Protein AF-A0A101WWU8-F1 (afdb_monomer_lite)

Secondary structure (DSSP, 8-state):
-----HHHHHHHHHHHHHHHHHHHHHHHHHHHS-GGGGT--HHHHHHHHHHHHHHHHHHHHH--HHHHHHHHHHHHHHHHHHHHHHTSS-TTSS-HHHHHHHHHHHHHHHHHHHHHHS-HHHHHH--HHHHHHHHHHHHHHHHHGGGHHHHHHHHHHHHHHHHHHHHHH-----TT-

Sequence (177 aa):
MLTLSRIEALKAMALRKLIHVVLSVFLVIPFIINLSTYGLTNTLYFTIITLGVSVIYVIQVKRPIITIMLLDALTSARRSILQQMMKSPISSAIPFEILDDGLIRLERTVKDLLESVERDYERRGGYLGILMGALGVLISQLLTGNYVVYGIISIIVYDTMSALGGVLVGRVRLPFT

Foldseek 3Di:
DPPPDPVLLLLLLVVLLVVQLVLLVVLCVVVVDVCVVVVDDNLNVLVVQLVVVVVQQVVCLVPVCPLVVVLVVLVVVLVVVLVVQVVDPPCPPDPSVVVNVVSVVVSVVVNSSSVSNQDPCCNNRNPVVSNVVSVVLSVCCVVPNPVSSVVSVCSSPVVVVVSVCCVVVVPPPPPPD

pLDDT: mean 78.05, std 13.87, range [32.91, 96.56]

Structure (mmCIF, N/CA/C/O backbone):
data_AF-A0A101WWU8-F1
#
_entry.id   AF-A0A101WWU8-F1
#
loop_
_atom_site.group_PDB
_atom_site.id
_atom_site.type_symbol
_atom_site.label_atom_id
_atom_site.label_alt_id
_atom_site.label_comp_id
_atom_site.label_asym_id
_atom_site.label_entity_id
_atom_site.label_seq_id
_atom_site.pdbx_PDB_ins_code
_atom_site.Cartn_x
_atom_site.Cartn_y
_atom_site.Cartn_z
_atom_site.occupancy
_atom_site.B_iso_or_equiv
_atom_site.auth_seq_id
_atom_site.auth_comp_id
_atom_site.auth_asym_id
_atom_site.auth_atom_id
_atom_site.pdbx_PDB_model_num
ATOM 1 N N . MET A 1 1 ? 1.332 8.570 -25.275 1.00 36.34 1 MET A N 1
ATOM 2 C CA . MET A 1 1 ? 0.259 7.603 -24.968 1.00 36.34 1 MET A CA 1
ATOM 3 C C . MET A 1 1 ? 0.404 6.430 -25.922 1.00 36.34 1 MET A C 1
ATOM 5 O O . MET A 1 1 ? -0.048 6.519 -27.053 1.00 36.34 1 MET A O 1
ATOM 9 N N . LEU A 1 2 ? 1.119 5.383 -25.512 1.00 41.97 2 LEU A N 1
ATOM 10 C CA . LEU A 1 2 ? 1.113 4.105 -26.223 1.00 41.97 2 LEU A CA 1
ATOM 11 C C . LEU A 1 2 ? -0.072 3.314 -25.671 1.00 41.97 2 LEU A C 1
ATOM 13 O O . LEU A 1 2 ? -0.205 3.170 -24.457 1.00 41.97 2 LEU A O 1
ATOM 17 N N . THR A 1 3 ? -0.974 2.886 -26.546 1.00 49.12 3 THR A N 1
ATOM 18 C CA . THR A 1 3 ? -2.091 2.007 -26.199 1.00 49.12 3 THR A CA 1
ATOM 19 C C . THR A 1 3 ? -1.521 0.696 -25.665 1.00 49.12 3 THR A C 1
ATOM 21 O O . THR A 1 3 ? -1.077 -0.137 -26.454 1.00 49.12 3 THR A O 1
ATOM 24 N N . LEU A 1 4 ? -1.489 0.533 -24.339 1.00 53.94 4 LEU A N 1
ATOM 25 C CA . LEU A 1 4 ? -1.128 -0.732 -23.697 1.00 53.94 4 LEU A CA 1
ATOM 26 C C . LEU A 1 4 ? -1.975 -1.850 -24.305 1.00 53.94 4 LEU A C 1
ATOM 28 O O . LEU A 1 4 ? -3.194 -1.709 -24.461 1.00 53.94 4 LEU A O 1
ATOM 32 N N . SER A 1 5 ? -1.336 -2.968 -24.639 1.00 68.75 5 SER A N 1
ATOM 33 C CA . SER A 1 5 ? -2.063 -4.169 -25.039 1.00 68.75 5 SER A CA 1
ATOM 34 C C . SER A 1 5 ? -3.049 -4.537 -23.926 1.00 68.75 5 SER A C 1
ATOM 36 O O . SER A 1 5 ? -2.732 -4.410 -22.741 1.00 68.75 5 SER A O 1
ATOM 38 N N . ARG A 1 6 ? -4.254 -5.023 -24.266 1.00 67.81 6 ARG A N 1
ATOM 39 C CA . ARG A 1 6 ? -5.262 -5.450 -23.266 1.00 67.81 6 ARG A CA 1
ATOM 40 C C . ARG A 1 6 ? -4.673 -6.403 -22.216 1.00 67.81 6 ARG A C 1
ATOM 42 O O . ARG A 1 6 ? -5.096 -6.391 -21.065 1.00 67.81 6 ARG A O 1
ATOM 49 N N . ILE A 1 7 ? -3.678 -7.195 -22.615 1.00 71.38 7 ILE A N 1
ATOM 50 C CA . ILE A 1 7 ? -2.946 -8.126 -21.753 1.00 71.38 7 ILE A CA 1
ATOM 51 C C . ILE A 1 7 ? -2.074 -7.381 -20.733 1.00 71.38 7 ILE A C 1
ATOM 53 O O . ILE A 1 7 ? -2.032 -7.770 -19.571 1.00 71.38 7 ILE A O 1
ATOM 57 N N . GLU A 1 8 ? -1.389 -6.313 -21.134 1.00 70.25 8 GLU A N 1
ATOM 58 C CA . GLU A 1 8 ? -0.532 -5.515 -20.248 1.00 70.25 8 GLU A CA 1
ATOM 59 C C . GLU A 1 8 ? -1.366 -4.731 -19.236 1.00 70.25 8 GLU A C 1
ATOM 61 O O . GLU A 1 8 ? -1.053 -4.732 -18.048 1.00 70.25 8 GLU A O 1
ATOM 66 N N . ALA A 1 9 ? -2.492 -4.161 -19.675 1.00 69.50 9 ALA A N 1
ATOM 67 C CA . ALA A 1 9 ? -3.451 -3.514 -18.782 1.00 69.50 9 ALA A CA 1
ATOM 68 C C . ALA A 1 9 ? -4.020 -4.496 -17.741 1.00 69.50 9 ALA A C 1
ATOM 70 O O . ALA A 1 9 ? -4.143 -4.156 -16.562 1.00 69.50 9 ALA A O 1
ATOM 71 N N . LEU A 1 10 ? -4.321 -5.734 -18.154 1.00 74.50 10 LEU A N 1
ATOM 72 C CA . LEU A 1 10 ? -4.784 -6.786 -17.249 1.00 74.50 10 LEU A CA 1
ATOM 73 C C . LEU A 1 10 ? -3.691 -7.202 -16.253 1.00 74.50 10 LEU A C 1
ATOM 75 O O . LEU A 1 10 ? -3.967 -7.320 -15.061 1.00 74.50 10 LEU A O 1
ATOM 79 N N . LYS A 1 11 ? -2.446 -7.381 -16.715 1.00 74.50 11 LYS A N 1
ATOM 80 C CA . LYS A 1 11 ? -1.295 -7.709 -15.857 1.00 74.50 11 LYS A CA 1
ATOM 81 C C . LYS A 1 11 ? -1.037 -6.620 -14.814 1.00 74.50 11 LYS A C 1
ATOM 83 O O . LYS A 1 11 ? -0.909 -6.935 -13.633 1.00 74.50 11 LYS A O 1
ATOM 88 N N . ALA A 1 12 ? -1.028 -5.353 -15.224 1.00 71.56 12 ALA A N 1
ATOM 89 C CA . ALA A 1 12 ? -0.849 -4.217 -14.323 1.00 71.56 12 ALA A CA 1
ATOM 90 C C . ALA A 1 12 ? -1.980 -4.119 -13.285 1.00 71.56 12 ALA A C 1
ATOM 92 O O . ALA A 1 12 ? -1.738 -3.853 -12.106 1.00 71.56 12 ALA A O 1
ATOM 93 N N . MET A 1 13 ? -3.224 -4.375 -13.702 1.00 76.38 13 MET A N 1
ATOM 94 C CA . MET A 1 13 ? -4.375 -4.422 -12.798 1.00 76.38 13 MET A CA 1
ATOM 95 C C . MET A 1 13 ? -4.252 -5.560 -11.779 1.00 76.38 13 MET A C 1
ATOM 97 O O . MET A 1 13 ? -4.444 -5.327 -10.585 1.00 76.38 13 MET A O 1
ATOM 101 N N . ALA A 1 14 ? -3.896 -6.765 -12.231 1.00 78.69 14 ALA A N 1
ATOM 102 C CA . ALA A 1 14 ? -3.710 -7.925 -11.365 1.00 78.69 14 ALA A CA 1
ATOM 103 C C . ALA A 1 14 ? -2.596 -7.689 -10.336 1.00 78.69 14 ALA A C 1
ATOM 105 O O . ALA A 1 14 ? -2.791 -7.941 -9.149 1.00 78.69 14 ALA A O 1
ATOM 106 N N . LEU A 1 15 ? -1.462 -7.129 -10.765 1.00 76.69 15 LEU A N 1
ATOM 107 C CA . LEU A 1 15 ? -0.337 -6.820 -9.884 1.00 76.69 15 LEU A CA 1
ATOM 108 C C . LEU A 1 15 ? -0.701 -5.757 -8.835 1.00 76.69 15 LEU A C 1
ATOM 110 O O . LEU A 1 15 ? -0.368 -5.910 -7.662 1.00 76.69 15 LEU A O 1
ATOM 114 N N . ARG A 1 16 ? -1.473 -4.729 -9.206 1.00 76.12 16 ARG A N 1
ATOM 115 C CA . ARG A 1 16 ? -1.987 -3.737 -8.245 1.00 76.12 16 ARG A CA 1
ATOM 116 C C . ARG A 1 16 ? -2.876 -4.377 -7.178 1.00 76.12 16 ARG A C 1
ATOM 118 O O . ARG A 1 16 ? -2.756 -4.048 -6.000 1.00 76.12 16 ARG A O 1
ATOM 125 N N . LYS A 1 17 ? -3.757 -5.296 -7.580 1.00 82.62 17 LYS A N 1
ATOM 126 C CA . LYS A 1 17 ? -4.651 -6.004 -6.652 1.00 82.62 17 LYS A CA 1
ATOM 127 C C . LYS A 1 17 ? -3.888 -6.967 -5.756 1.00 82.62 17 LYS A C 1
ATOM 129 O O . LYS A 1 17 ? -4.185 -7.031 -4.572 1.00 82.62 17 LYS A O 1
ATOM 134 N N . LEU A 1 18 ? -2.861 -7.630 -6.282 1.00 83.25 18 LEU A N 1
ATOM 135 C CA . LEU A 1 18 ? -1.947 -8.438 -5.481 1.00 83.25 18 LEU A CA 1
ATOM 136 C C . LEU A 1 18 ? -1.304 -7.597 -4.368 1.00 83.25 18 LEU A C 1
ATOM 138 O O . LEU A 1 18 ? -1.373 -7.982 -3.206 1.00 83.25 18 LEU A O 1
ATOM 142 N N . ILE A 1 19 ? -0.737 -6.432 -4.707 1.00 81.62 19 ILE A N 1
ATOM 143 C CA . ILE A 1 19 ? -0.123 -5.521 -3.726 1.00 81.62 19 ILE A CA 1
ATOM 144 C C . ILE A 1 19 ? -1.157 -5.081 -2.681 1.00 81.62 19 ILE A C 1
ATOM 146 O O . ILE A 1 19 ? -0.881 -5.154 -1.487 1.00 81.62 19 ILE A O 1
ATOM 150 N N . HIS A 1 20 ? -2.361 -4.683 -3.106 1.00 84.88 20 HIS A N 1
ATOM 151 C CA . HIS A 1 20 ? -3.447 -4.299 -2.196 1.00 84.88 20 HIS A CA 1
ATOM 152 C C . HIS A 1 20 ? -3.838 -5.425 -1.235 1.00 84.88 20 HIS A C 1
ATOM 154 O O . HIS A 1 20 ? -3.957 -5.189 -0.034 1.00 84.88 20 HIS A O 1
ATOM 160 N N . VAL A 1 21 ? -4.002 -6.651 -1.738 1.00 86.00 21 VAL A N 1
ATOM 161 C CA . VAL A 1 21 ? -4.338 -7.823 -0.917 1.00 86.00 21 VAL A CA 1
ATOM 162 C C . VAL A 1 21 ? -3.222 -8.108 0.079 1.00 86.00 21 VAL A C 1
ATOM 164 O O . VAL A 1 21 ? -3.505 -8.256 1.263 1.00 86.00 21 VAL A O 1
ATOM 167 N N . VAL A 1 22 ? -1.960 -8.118 -0.363 1.00 86.56 22 VAL A N 1
ATOM 168 C CA . VAL A 1 22 ? -0.804 -8.325 0.522 1.00 86.56 22 VAL A CA 1
ATOM 169 C C . VAL A 1 22 ? -0.784 -7.277 1.634 1.00 86.56 22 VAL A C 1
ATOM 171 O O . VAL A 1 22 ? -0.717 -7.640 2.805 1.00 86.56 22 VAL A O 1
ATOM 174 N N . LEU A 1 23 ? -0.916 -5.992 1.295 1.00 86.00 23 LEU A N 1
ATOM 175 C CA . LEU A 1 23 ? -0.964 -4.904 2.277 1.00 86.00 23 LEU A CA 1
ATOM 176 C C . LEU A 1 23 ? -2.166 -5.020 3.222 1.00 86.00 23 LEU A C 1
ATOM 178 O O . LEU A 1 23 ? -2.038 -4.764 4.416 1.00 86.00 23 LEU A O 1
ATOM 182 N N . SER A 1 24 ? -3.321 -5.443 2.716 1.00 86.94 24 SER A N 1
ATOM 183 C CA . SER A 1 24 ? -4.531 -5.608 3.524 1.00 86.94 24 SER A CA 1
ATOM 184 C C . SER A 1 24 ? -4.432 -6.795 4.483 1.00 86.94 24 SER A C 1
ATOM 186 O O . SER A 1 24 ? -4.946 -6.723 5.596 1.00 86.94 24 SER A O 1
ATOM 188 N N . VAL A 1 25 ? -3.722 -7.865 4.108 1.00 87.88 25 VAL A N 1
ATOM 189 C CA . VAL A 1 25 ? -3.453 -9.007 4.997 1.00 87.88 25 VAL A CA 1
ATOM 190 C C . VAL A 1 25 ? -2.625 -8.578 6.212 1.00 87.88 25 VAL A C 1
ATOM 192 O O . VAL A 1 25 ? -2.907 -9.037 7.319 1.00 87.88 25 VAL A O 1
ATOM 195 N N . PHE A 1 26 ? -1.678 -7.642 6.059 1.00 88.44 26 PHE A N 1
ATOM 196 C CA . PHE A 1 26 ? -0.945 -7.086 7.207 1.00 88.44 26 PHE A CA 1
ATOM 197 C C . PHE A 1 26 ? -1.876 -6.442 8.243 1.00 88.44 26 PHE A C 1
ATOM 199 O O . PHE A 1 26 ? -1.617 -6.529 9.439 1.00 88.44 26 PHE A O 1
ATOM 206 N N . LEU A 1 27 ? -2.998 -5.856 7.820 1.00 90.88 27 LEU A N 1
ATOM 207 C CA . LEU A 1 27 ? -3.956 -5.224 8.732 1.00 90.88 27 LEU A CA 1
ATOM 208 C C . LEU A 1 27 ? -4.732 -6.246 9.580 1.00 90.88 27 LEU A C 1
ATOM 210 O O . LEU A 1 27 ? -5.274 -5.886 10.622 1.00 90.88 27 LEU A O 1
ATOM 214 N N . VAL A 1 28 ? -4.765 -7.520 9.174 1.00 91.50 28 VAL A N 1
ATOM 215 C CA . VAL A 1 28 ? -5.467 -8.598 9.893 1.00 91.50 28 VAL A CA 1
ATOM 216 C C . VAL A 1 28 ? -4.622 -9.176 11.035 1.00 91.50 28 VAL A C 1
ATOM 218 O O . VAL A 1 28 ? -5.172 -9.760 11.966 1.00 91.50 28 VAL A O 1
ATOM 221 N N . ILE A 1 29 ? -3.298 -8.975 11.017 1.00 90.00 29 ILE A N 1
ATOM 222 C CA . ILE A 1 29 ? -2.349 -9.485 12.024 1.00 90.00 29 ILE A CA 1
ATOM 223 C C . ILE A 1 29 ? -2.835 -9.326 13.481 1.00 90.00 29 ILE A C 1
ATOM 225 O O . ILE A 1 29 ? -2.816 -10.333 14.196 1.00 90.00 29 ILE A O 1
ATOM 229 N N . PRO A 1 30 ? -3.324 -8.152 13.938 1.00 90.25 30 PRO A N 1
ATOM 230 C CA . PRO A 1 30 ? -3.802 -7.967 15.312 1.00 90.25 30 PRO A CA 1
ATOM 231 C C . PRO A 1 30 ? -5.006 -8.805 15.736 1.00 90.25 30 PRO A C 1
ATOM 233 O O . PRO A 1 30 ? -5.304 -8.882 16.925 1.00 90.25 30 PRO A O 1
ATOM 236 N N . PHE A 1 31 ? -5.686 -9.448 14.791 1.00 89.25 31 PHE A N 1
ATOM 237 C CA . PHE A 1 31 ? -6.815 -10.335 15.065 1.00 89.25 31 PHE A CA 1
ATOM 238 C C . PHE A 1 31 ? -6.437 -11.818 15.034 1.00 89.25 31 PHE A C 1
ATOM 240 O O . PHE A 1 31 ? -7.216 -12.647 15.493 1.00 89.25 31 PHE A O 1
ATOM 247 N N . ILE A 1 32 ? -5.256 -12.157 14.510 1.00 88.88 32 ILE A N 1
ATOM 248 C CA . ILE A 1 32 ? -4.747 -13.535 14.450 1.00 88.88 32 ILE A CA 1
ATOM 249 C C . ILE A 1 32 ? -3.772 -13.787 15.601 1.00 88.88 32 ILE A C 1
ATOM 251 O O . ILE A 1 32 ? -3.801 -14.839 16.234 1.00 88.88 32 ILE A O 1
ATOM 255 N N . ILE A 1 33 ? -2.901 -12.814 15.869 1.00 86.81 33 ILE A N 1
ATOM 256 C CA . ILE A 1 33 ? -1.877 -12.894 16.907 1.00 86.81 33 ILE A CA 1
ATOM 257 C C . ILE A 1 33 ? -2.328 -12.036 18.082 1.00 86.81 33 ILE A C 1
ATOM 259 O O . ILE A 1 33 ? -2.707 -10.881 17.906 1.00 86.81 33 ILE A O 1
ATOM 263 N N . ASN A 1 34 ? -2.251 -12.574 19.298 1.00 83.88 34 ASN A N 1
ATOM 264 C CA . ASN A 1 34 ? -2.546 -11.791 20.488 1.00 83.88 34 ASN A CA 1
ATOM 265 C C . ASN A 1 34 ? -1.385 -10.829 20.796 1.00 83.88 34 ASN A C 1
ATOM 267 O O . ASN A 1 34 ? -0.447 -11.165 21.517 1.00 83.88 34 ASN A O 1
ATOM 271 N N . LEU A 1 35 ? -1.451 -9.613 20.249 1.00 82.62 35 LEU A N 1
ATOM 272 C CA . LEU A 1 35 ? -0.424 -8.589 20.460 1.00 82.62 35 LEU A CA 1
ATOM 273 C C . LEU A 1 35 ? -0.351 -8.061 21.897 1.00 82.62 35 LEU A C 1
ATOM 275 O O . LEU A 1 35 ? 0.665 -7.466 22.264 1.00 82.62 35 LEU A O 1
ATOM 279 N N . SER A 1 36 ? -1.358 -8.331 22.736 1.00 80.19 36 SER A N 1
ATOM 280 C CA . SER A 1 36 ? -1.313 -7.928 24.147 1.00 80.19 36 SER A CA 1
ATOM 281 C C . SER A 1 36 ? -0.153 -8.585 24.901 1.00 80.19 36 SER A C 1
ATOM 283 O O . SER A 1 36 ? 0.413 -7.964 25.797 1.00 80.19 36 SER A O 1
ATOM 285 N N . THR A 1 37 ? 0.286 -9.777 24.475 1.00 82.19 37 THR A N 1
ATOM 286 C CA . THR A 1 37 ? 1.470 -10.468 25.014 1.00 82.19 37 THR A CA 1
ATOM 287 C C . THR A 1 37 ? 2.763 -9.671 24.813 1.00 82.19 37 THR A C 1
ATOM 289 O O . THR A 1 37 ? 3.707 -9.826 25.580 1.00 82.19 37 THR A O 1
ATOM 292 N N . TYR A 1 38 ? 2.797 -8.778 23.823 1.00 82.75 38 TYR A N 1
ATOM 293 C CA . TYR A 1 38 ? 3.926 -7.895 23.525 1.00 82.75 38 TYR A CA 1
ATOM 294 C C . TYR A 1 38 ? 3.688 -6.449 23.992 1.00 82.75 38 TYR A C 1
ATOM 296 O O . TYR A 1 38 ? 4.443 -5.552 23.626 1.00 82.75 38 TYR A O 1
ATOM 304 N N . GLY A 1 39 ? 2.624 -6.195 24.765 1.00 84.12 39 GLY A N 1
ATOM 305 C CA . GLY A 1 39 ? 2.247 -4.852 25.218 1.00 84.12 39 GLY A CA 1
ATOM 306 C C . GLY A 1 39 ? 1.651 -3.957 24.123 1.00 84.12 39 GLY A C 1
ATOM 307 O O . GLY A 1 39 ? 1.531 -2.749 24.316 1.00 84.12 39 GLY A O 1
ATOM 308 N N . LEU A 1 40 ? 1.270 -4.525 22.974 1.00 87.50 40 LEU A N 1
ATOM 309 C CA . LEU A 1 40 ? 0.682 -3.792 21.856 1.00 87.50 40 LEU A CA 1
ATOM 310 C C . LEU A 1 40 ? -0.842 -3.937 21.852 1.00 87.50 40 LEU A C 1
ATOM 312 O O . LEU A 1 40 ? -1.385 -5.035 21.759 1.00 87.50 40 LEU A O 1
ATOM 316 N N . THR A 1 41 ? -1.542 -2.805 21.899 1.00 91.00 41 THR A N 1
ATOM 317 C CA . THR A 1 41 ? -2.984 -2.758 21.631 1.00 91.00 41 THR A CA 1
ATOM 318 C C . THR A 1 41 ? -3.237 -2.651 20.127 1.00 91.00 41 THR A C 1
ATOM 320 O O . THR A 1 41 ? -2.419 -2.094 19.391 1.00 91.00 41 THR A O 1
ATOM 323 N N . ASN A 1 42 ? -4.393 -3.125 19.658 1.00 90.94 42 ASN A N 1
ATOM 324 C CA . ASN A 1 42 ? -4.775 -3.037 18.240 1.00 90.94 42 ASN A CA 1
ATOM 325 C C . ASN A 1 42 ? -4.768 -1.584 17.738 1.00 90.94 42 ASN A C 1
ATOM 327 O O . ASN A 1 42 ? -4.302 -1.293 16.639 1.00 90.94 42 ASN A O 1
ATOM 331 N N . THR A 1 43 ? -5.211 -0.648 18.581 1.00 93.44 43 THR A N 1
ATOM 332 C CA . THR A 1 43 ? -5.172 0.789 18.287 1.00 93.44 43 THR A CA 1
ATOM 333 C C . THR A 1 43 ? -3.743 1.292 18.095 1.00 93.44 43 THR A C 1
ATOM 335 O O . THR A 1 43 ? -3.466 2.007 17.133 1.00 93.44 43 THR A O 1
ATOM 338 N N . LEU A 1 44 ? -2.818 0.906 18.978 1.00 93.12 44 LEU A N 1
ATOM 339 C CA . LEU A 1 44 ? -1.412 1.295 18.877 1.00 93.12 44 LEU A CA 1
ATOM 340 C C . LEU A 1 44 ? -0.752 0.683 17.634 1.00 93.12 44 LEU A C 1
ATOM 342 O O . LEU A 1 44 ? -0.032 1.380 16.923 1.00 93.12 44 LEU A O 1
ATOM 346 N N . TYR A 1 45 ? -1.076 -0.569 17.309 1.00 93.31 45 TYR A N 1
ATOM 347 C CA . TYR A 1 45 ? -0.632 -1.228 16.081 1.00 93.31 45 TYR A CA 1
ATOM 348 C C . TYR A 1 45 ? -1.047 -0.444 14.822 1.00 93.31 45 TYR A C 1
ATOM 350 O O . TYR A 1 45 ? -0.194 -0.063 14.016 1.00 93.31 45 TYR A O 1
ATOM 358 N N . PHE A 1 46 ? -2.336 -0.113 14.679 1.00 94.50 46 PHE A N 1
ATOM 359 C CA . PHE A 1 46 ? -2.816 0.663 13.528 1.00 94.50 46 PHE A CA 1
ATOM 360 C C . PHE A 1 46 ? -2.289 2.100 13.507 1.00 94.50 46 PHE A C 1
ATOM 362 O O . PHE A 1 46 ? -2.097 2.666 12.430 1.00 94.50 46 PHE A O 1
ATOM 369 N N . THR A 1 47 ? -1.999 2.679 14.672 1.00 95.00 47 THR A N 1
ATOM 370 C CA . THR A 1 47 ? -1.393 4.012 14.778 1.00 95.00 47 THR A CA 1
ATOM 371 C C . THR A 1 47 ? 0.036 4.004 14.239 1.00 95.00 47 THR A C 1
ATOM 373 O O . THR A 1 47 ? 0.381 4.864 13.431 1.00 95.00 47 THR A O 1
ATOM 376 N N . ILE A 1 48 ? 0.850 3.007 14.611 1.00 94.00 48 ILE A N 1
ATOM 377 C CA . ILE A 1 48 ? 2.221 2.845 14.098 1.00 94.00 48 ILE A CA 1
ATOM 378 C C . ILE A 1 48 ? 2.210 2.647 12.582 1.00 94.00 48 ILE A C 1
ATOM 380 O O . ILE A 1 48 ? 2.970 3.315 11.881 1.00 94.00 48 ILE A O 1
ATOM 384 N N . ILE A 1 49 ? 1.331 1.781 12.064 1.00 93.19 49 ILE A N 1
ATOM 385 C CA . ILE A 1 49 ? 1.193 1.576 10.614 1.00 93.19 49 ILE A CA 1
ATOM 386 C C . ILE A 1 49 ? 0.824 2.884 9.922 1.00 93.19 49 ILE A C 1
ATOM 388 O O . ILE A 1 49 ? 1.487 3.280 8.966 1.00 93.19 49 ILE A O 1
ATOM 392 N N . THR A 1 50 ? -0.205 3.576 10.409 1.00 94.56 50 THR A N 1
ATOM 393 C CA . THR A 1 50 ? -0.679 4.827 9.805 1.00 94.56 50 THR A CA 1
ATOM 394 C C . THR A 1 50 ? 0.411 5.893 9.814 1.00 94.56 50 THR A C 1
ATOM 396 O O . THR A 1 50 ? 0.607 6.579 8.812 1.00 94.56 50 THR A O 1
ATOM 399 N N . LEU A 1 51 ? 1.166 6.006 10.908 1.00 94.12 51 LEU A N 1
ATOM 400 C CA . LEU A 1 51 ? 2.287 6.932 11.020 1.00 94.12 51 LEU A CA 1
ATOM 401 C C . LEU A 1 51 ? 3.408 6.569 10.039 1.00 94.12 51 LEU A C 1
ATOM 403 O O . LEU A 1 51 ? 3.875 7.437 9.304 1.00 94.12 51 LEU A O 1
ATOM 407 N N . GLY A 1 52 ? 3.790 5.292 9.963 1.00 91.00 52 GLY A N 1
ATOM 408 C CA . GLY A 1 52 ? 4.797 4.808 9.017 1.00 91.00 52 GLY A CA 1
ATOM 409 C C . GLY A 1 52 ? 4.404 5.077 7.564 1.00 91.00 52 GLY A C 1
ATOM 410 O O . GLY A 1 52 ? 5.179 5.657 6.805 1.00 91.00 52 GLY A O 1
ATOM 411 N N . VAL A 1 53 ? 3.166 4.747 7.191 1.00 90.31 53 VAL A N 1
ATOM 412 C CA . VAL A 1 53 ? 2.620 5.021 5.855 1.00 90.31 53 VAL A CA 1
ATOM 413 C C . VAL A 1 53 ? 2.547 6.524 5.579 1.00 90.31 53 VAL A C 1
ATOM 415 O O . VAL A 1 53 ? 2.860 6.94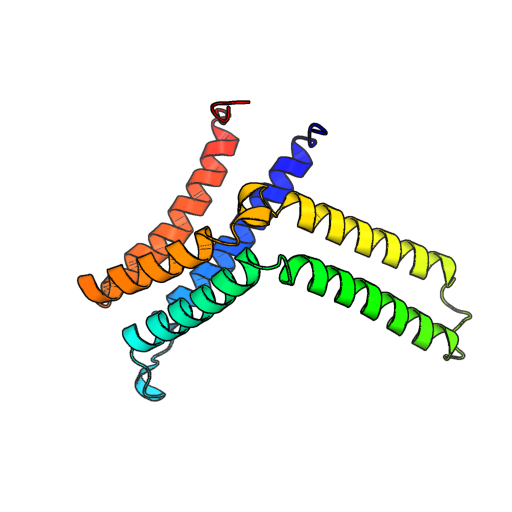3 4.470 1.00 90.31 53 VAL A O 1
ATOM 418 N N . SER A 1 54 ? 2.201 7.352 6.569 1.00 90.00 54 SER A N 1
ATOM 419 C CA . SER A 1 54 ? 2.181 8.816 6.426 1.00 90.00 54 SER A CA 1
ATOM 420 C C . SER A 1 54 ? 3.570 9.382 6.144 1.00 90.00 54 SER A C 1
ATOM 422 O O . SER A 1 54 ? 3.723 10.228 5.264 1.00 90.00 54 SER A O 1
ATOM 424 N N . VAL A 1 55 ? 4.599 8.888 6.839 1.00 88.25 55 VAL A N 1
ATOM 425 C CA . VAL A 1 55 ? 5.995 9.270 6.585 1.00 88.25 55 VAL A CA 1
ATOM 426 C C . VAL A 1 55 ? 6.412 8.860 5.173 1.00 88.25 55 VAL A C 1
ATOM 428 O O . VAL A 1 55 ? 6.932 9.693 4.429 1.00 88.25 55 VAL A O 1
ATOM 431 N N . ILE A 1 56 ? 6.130 7.613 4.775 1.00 83.56 56 ILE A N 1
ATOM 432 C CA . ILE A 1 56 ? 6.412 7.116 3.420 1.00 83.56 56 ILE A CA 1
ATOM 433 C C . ILE A 1 56 ? 5.706 7.986 2.375 1.00 83.56 56 ILE A C 1
ATOM 435 O O . ILE A 1 56 ? 6.339 8.420 1.415 1.00 83.56 56 ILE A O 1
ATOM 439 N N . TYR A 1 57 ? 4.426 8.291 2.583 1.00 84.44 57 TYR A N 1
ATOM 440 C CA . TYR A 1 57 ? 3.626 9.112 1.682 1.00 84.44 57 TYR A CA 1
ATOM 441 C C . TYR A 1 57 ? 4.219 10.516 1.514 1.00 84.44 57 TYR A C 1
ATOM 443 O O . TY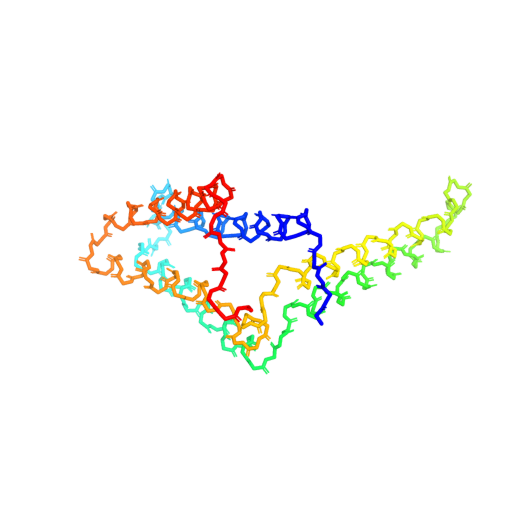R A 1 57 ? 4.441 10.955 0.389 1.00 84.44 57 TYR A O 1
ATOM 451 N N . VAL A 1 58 ? 4.555 11.205 2.610 1.00 82.31 58 VAL A N 1
ATOM 452 C CA . VAL A 1 58 ? 5.159 12.550 2.557 1.00 82.31 58 VAL A CA 1
ATOM 453 C C . VAL A 1 58 ? 6.502 12.539 1.825 1.00 82.31 58 VAL A C 1
ATOM 455 O O . VAL A 1 58 ? 6.791 13.458 1.054 1.00 82.31 58 VAL A O 1
ATOM 458 N N . ILE A 1 59 ? 7.326 11.514 2.053 1.00 75.94 59 ILE A N 1
ATOM 459 C CA . ILE A 1 59 ? 8.609 11.351 1.360 1.00 75.94 59 ILE A CA 1
ATOM 460 C C . ILE A 1 59 ? 8.376 11.125 -0.137 1.00 75.94 59 ILE A C 1
ATOM 462 O O . ILE A 1 59 ? 9.005 11.790 -0.961 1.00 75.94 59 ILE A O 1
ATOM 466 N N . GLN A 1 60 ? 7.447 10.237 -0.489 1.00 69.38 60 GLN A N 1
ATOM 467 C CA . GLN A 1 60 ? 7.177 9.858 -1.870 1.00 69.38 60 GLN A CA 1
ATOM 468 C C . GLN A 1 60 ? 6.555 10.993 -2.693 1.00 69.38 60 GLN A C 1
ATOM 470 O O . GLN A 1 60 ? 6.940 11.198 -3.841 1.00 69.38 60 GLN A O 1
ATOM 475 N N . VAL A 1 61 ? 5.639 11.767 -2.103 1.00 65.00 61 VAL A N 1
ATOM 476 C CA . VAL A 1 61 ? 5.066 12.971 -2.731 1.00 65.00 61 VAL A CA 1
ATOM 477 C C . VAL A 1 61 ? 6.170 13.961 -3.106 1.00 65.00 61 VAL A C 1
ATOM 479 O O . VAL A 1 61 ? 6.100 14.613 -4.144 1.00 65.00 61 VAL A O 1
ATOM 482 N N . LYS A 1 62 ? 7.207 14.083 -2.268 1.00 59.78 62 LYS A N 1
ATOM 483 C CA . LYS A 1 62 ? 8.312 15.024 -2.492 1.00 59.78 62 LYS A CA 1
ATOM 484 C C . LYS A 1 62 ? 9.355 14.501 -3.477 1.00 59.78 62 LYS A C 1
ATOM 486 O O . LYS A 1 62 ? 9.985 15.304 -4.162 1.00 59.78 62 LYS A O 1
ATOM 491 N N . ARG A 1 63 ? 9.579 13.186 -3.529 1.00 61.47 63 ARG A N 1
ATOM 492 C CA . ARG A 1 63 ? 10.502 12.525 -4.458 1.00 61.47 63 ARG A CA 1
ATOM 493 C C . ARG A 1 63 ? 9.995 11.102 -4.732 1.00 61.47 63 ARG A C 1
ATOM 495 O O . ARG A 1 63 ? 9.798 10.370 -3.765 1.00 61.47 63 ARG A O 1
ATOM 502 N N . PRO A 1 64 ? 9.863 10.649 -5.992 1.00 63.94 64 PRO A N 1
ATOM 503 C CA . PRO A 1 64 ? 9.502 9.264 -6.312 1.00 63.94 64 PRO A CA 1
ATOM 504 C C . PRO A 1 64 ? 10.689 8.316 -6.046 1.00 63.94 64 PRO A C 1
ATOM 506 O O . PRO A 1 64 ? 11.284 7.741 -6.952 1.00 63.94 64 PRO A O 1
ATOM 509 N N . ILE A 1 65 ? 11.087 8.209 -4.775 1.00 62.59 65 ILE A N 1
ATOM 510 C CA . ILE A 1 65 ? 12.316 7.549 -4.329 1.00 62.59 65 ILE A CA 1
ATOM 511 C C . ILE A 1 65 ? 12.219 6.036 -4.517 1.00 62.59 65 ILE A C 1
ATOM 513 O O . ILE A 1 65 ? 13.191 5.429 -4.938 1.00 62.59 65 ILE A O 1
ATOM 517 N N . ILE A 1 66 ? 11.067 5.422 -4.242 1.00 66.69 66 ILE A N 1
ATOM 518 C CA . ILE A 1 66 ? 10.943 3.955 -4.178 1.00 66.69 66 ILE A CA 1
ATOM 519 C C . ILE A 1 66 ? 11.185 3.318 -5.549 1.00 66.69 66 ILE A C 1
ATOM 521 O O . ILE A 1 66 ? 11.989 2.395 -5.663 1.00 66.69 66 ILE A O 1
ATOM 525 N N . THR A 1 67 ? 10.544 3.851 -6.589 1.00 69.75 67 THR A N 1
ATOM 526 C CA . THR A 1 67 ? 10.701 3.384 -7.970 1.00 69.75 67 THR A CA 1
ATOM 527 C C . THR A 1 67 ? 12.161 3.489 -8.416 1.00 69.75 67 THR A C 1
ATOM 529 O O . THR A 1 67 ? 12.727 2.532 -8.937 1.00 69.75 67 THR A O 1
ATOM 532 N N . ILE A 1 68 ? 12.797 4.633 -8.147 1.00 73.50 68 ILE A N 1
ATOM 533 C CA . ILE A 1 68 ? 14.190 4.889 -8.526 1.00 73.50 68 ILE A CA 1
ATOM 534 C C . ILE A 1 68 ? 15.14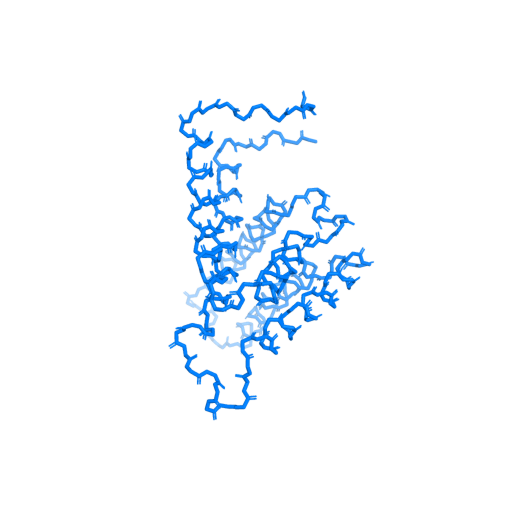4 3.990 -7.728 1.00 73.50 68 ILE A C 1
ATOM 536 O O . ILE A 1 68 ? 15.991 3.335 -8.322 1.00 73.50 68 ILE A O 1
ATOM 540 N N . MET A 1 69 ? 14.962 3.873 -6.409 1.00 75.88 69 MET A N 1
ATOM 541 C CA . MET A 1 69 ? 15.784 3.014 -5.550 1.00 75.88 69 MET A CA 1
ATOM 542 C C . MET A 1 69 ? 15.700 1.542 -5.950 1.00 75.88 69 MET A C 1
ATOM 544 O O . MET A 1 69 ? 16.717 0.856 -5.922 1.00 75.88 69 MET A O 1
ATOM 548 N N . LEU A 1 70 ? 14.516 1.044 -6.319 1.00 77.56 70 LEU A N 1
ATOM 549 C CA . LEU A 1 70 ? 14.353 -0.338 -6.765 1.00 77.56 70 LEU A CA 1
ATOM 550 C C . LEU A 1 70 ? 15.106 -0.581 -8.080 1.00 77.56 70 LEU A C 1
ATOM 552 O O . LEU A 1 70 ? 15.823 -1.573 -8.203 1.00 77.56 70 LEU A O 1
ATOM 556 N N . LEU A 1 71 ? 14.977 0.336 -9.044 1.00 81.00 71 LEU A N 1
ATOM 557 C CA . LEU A 1 71 ? 15.692 0.263 -10.321 1.00 81.00 71 LEU A CA 1
ATOM 558 C C . LEU A 1 71 ? 17.211 0.358 -10.128 1.00 81.00 71 LEU A C 1
ATOM 560 O O . LEU A 1 71 ? 17.959 -0.421 -10.724 1.00 81.00 71 LEU A O 1
ATOM 564 N N . ASP A 1 72 ? 17.671 1.246 -9.251 1.00 84.69 72 ASP A N 1
ATOM 565 C CA . ASP A 1 72 ? 19.087 1.388 -8.911 1.00 84.69 72 ASP A CA 1
ATOM 566 C C . ASP A 1 72 ? 19.620 0.141 -8.195 1.00 84.69 72 ASP A C 1
ATOM 568 O O . ASP A 1 72 ? 20.725 -0.320 -8.494 1.00 84.69 72 ASP A O 1
ATOM 572 N N . ALA A 1 73 ? 18.836 -0.455 -7.293 1.00 84.44 73 ALA A N 1
ATOM 573 C CA . ALA A 1 73 ? 19.188 -1.693 -6.604 1.00 84.44 73 ALA A CA 1
ATOM 574 C C . ALA A 1 73 ? 19.292 -2.876 -7.577 1.00 84.44 73 ALA A C 1
ATOM 576 O O . ALA A 1 73 ? 20.253 -3.640 -7.498 1.00 84.44 73 ALA A O 1
ATOM 577 N N . LEU A 1 74 ? 18.363 -2.999 -8.531 1.00 84.94 74 LEU A N 1
ATOM 578 C CA . LEU A 1 74 ? 18.411 -4.018 -9.587 1.00 84.94 74 LEU A CA 1
ATOM 579 C C . LEU A 1 74 ? 19.635 -3.839 -10.487 1.00 84.94 74 LEU A C 1
ATOM 581 O O . LEU A 1 74 ? 20.377 -4.793 -10.723 1.00 84.94 74 LEU A O 1
ATOM 585 N N . THR A 1 75 ? 19.895 -2.602 -10.911 1.00 86.75 75 THR A N 1
ATOM 586 C CA . THR A 1 75 ? 21.073 -2.261 -11.719 1.00 86.75 75 THR A CA 1
ATOM 587 C C . THR A 1 75 ? 22.365 -2.590 -10.965 1.00 86.75 75 THR A C 1
ATOM 589 O O . THR A 1 75 ? 23.327 -3.108 -11.536 1.00 86.75 75 THR A O 1
ATOM 592 N N . SER A 1 76 ? 22.394 -2.312 -9.661 1.00 88.94 76 SER A N 1
ATOM 593 C CA . SER A 1 76 ? 23.542 -2.585 -8.793 1.00 88.94 76 SER A CA 1
ATOM 594 C C . SER A 1 76 ? 23.750 -4.083 -8.586 1.00 88.94 76 SER A C 1
ATOM 596 O O . SER A 1 76 ? 24.868 -4.562 -8.752 1.00 88.94 76 SER A O 1
ATOM 598 N N . ALA A 1 77 ? 22.681 -4.839 -8.323 1.00 86.56 77 ALA A N 1
ATOM 599 C CA . ALA A 1 77 ? 22.719 -6.295 -8.227 1.00 86.56 77 ALA A CA 1
ATOM 600 C C . ALA A 1 77 ? 23.256 -6.931 -9.516 1.00 86.56 77 ALA A C 1
ATOM 602 O O . ALA A 1 77 ? 24.166 -7.758 -9.444 1.00 86.56 77 ALA A O 1
ATOM 603 N N . ARG A 1 78 ? 22.783 -6.490 -10.694 1.00 87.06 78 ARG A N 1
ATOM 604 C CA . ARG A 1 78 ? 23.317 -6.931 -11.994 1.00 87.06 78 ARG A CA 1
ATOM 605 C C . ARG A 1 78 ? 24.826 -6.711 -12.068 1.00 87.06 78 ARG A C 1
ATOM 607 O O . ARG A 1 78 ? 25.574 -7.647 -12.334 1.00 87.06 78 ARG A O 1
ATOM 614 N N . ARG A 1 79 ? 25.286 -5.487 -11.786 1.00 86.75 79 ARG A N 1
ATOM 615 C CA . ARG A 1 79 ? 26.717 -5.138 -11.813 1.00 86.75 79 ARG A CA 1
ATOM 616 C C . ARG A 1 79 ? 27.534 -5.997 -10.850 1.00 86.75 79 ARG A C 1
ATOM 618 O O . ARG A 1 79 ? 28.597 -6.475 -11.235 1.00 86.75 79 ARG A O 1
ATOM 625 N N . SER A 1 80 ? 27.046 -6.225 -9.633 1.00 86.56 80 SER A N 1
ATOM 626 C CA . SER A 1 80 ? 27.725 -7.064 -8.643 1.00 86.56 80 SER A CA 1
ATOM 627 C C . SER A 1 80 ? 27.820 -8.528 -9.079 1.00 86.56 80 SER A C 1
ATOM 629 O O . SER A 1 80 ? 28.878 -9.127 -8.910 1.00 86.56 80 SER A O 1
ATOM 631 N N . ILE A 1 81 ? 26.764 -9.090 -9.678 1.00 84.06 81 ILE A N 1
ATOM 632 C CA . ILE A 1 81 ? 26.764 -10.462 -10.213 1.00 84.06 81 ILE A CA 1
ATOM 633 C C . ILE A 1 81 ? 27.795 -10.594 -11.340 1.00 84.06 81 ILE A C 1
ATOM 635 O O . ILE A 1 81 ? 28.638 -11.489 -11.298 1.00 84.06 81 ILE A O 1
ATOM 639 N N . LEU A 1 82 ? 27.788 -9.669 -12.307 1.00 82.31 82 LEU A N 1
ATOM 640 C CA . LEU A 1 82 ? 28.750 -9.676 -13.416 1.00 82.31 82 LEU A CA 1
ATOM 641 C C . LEU A 1 82 ? 30.193 -9.545 -12.910 1.00 82.31 82 LEU A C 1
ATOM 643 O O . LEU A 1 82 ? 31.074 -10.281 -13.347 1.00 82.31 82 LEU A O 1
ATOM 647 N N . GLN A 1 83 ? 30.435 -8.663 -11.937 1.00 84.38 83 GLN A N 1
ATOM 648 C CA . GLN A 1 83 ? 31.757 -8.491 -11.331 1.00 84.38 83 GLN A CA 1
ATOM 649 C C . GLN A 1 83 ? 32.240 -9.736 -10.578 1.00 84.38 83 GLN A C 1
ATOM 651 O O . GLN A 1 83 ? 33.434 -10.031 -10.609 1.00 84.38 83 GLN A O 1
ATOM 656 N N . GLN A 1 84 ? 31.351 -10.455 -9.887 1.00 81.94 84 GLN A N 1
ATOM 657 C CA . GLN A 1 84 ? 31.704 -11.708 -9.212 1.00 81.94 84 GLN A CA 1
ATOM 658 C C . GLN A 1 84 ? 32.008 -12.824 -10.220 1.00 81.94 84 GLN A C 1
ATOM 660 O O . GLN A 1 84 ? 32.966 -13.569 -10.027 1.00 81.94 84 GLN A O 1
ATOM 665 N N . MET A 1 85 ? 31.264 -12.888 -11.327 1.00 73.38 85 MET A N 1
ATOM 666 C CA . MET A 1 85 ? 31.495 -13.848 -12.412 1.00 73.38 85 MET A CA 1
ATOM 667 C C . MET A 1 85 ? 32.828 -13.606 -13.131 1.00 73.38 85 MET A C 1
ATOM 669 O O . MET A 1 85 ? 33.580 -14.551 -13.335 1.00 73.38 85 MET A O 1
ATOM 673 N N . MET A 1 86 ? 33.177 -12.348 -13.431 1.00 70.69 86 MET A N 1
ATOM 674 C CA . MET A 1 86 ? 34.470 -11.997 -14.043 1.00 70.69 86 MET A CA 1
ATOM 675 C C . MET A 1 86 ? 35.680 -12.366 -13.170 1.00 70.69 86 MET A C 1
ATOM 677 O O . MET A 1 86 ? 36.774 -12.572 -13.687 1.00 70.69 86 MET A O 1
ATOM 681 N N . LYS A 1 87 ? 35.501 -12.420 -11.845 1.00 74.81 87 LYS A N 1
ATOM 682 C CA . LYS A 1 87 ? 36.555 -12.770 -10.879 1.00 74.81 87 LYS A CA 1
ATOM 683 C C . LYS A 1 87 ? 36.645 -14.274 -10.600 1.00 74.81 87 LYS A C 1
ATOM 685 O O . LYS A 1 87 ? 37.583 -14.699 -9.931 1.00 74.81 87 LYS A O 1
ATOM 690 N N . SER A 1 88 ? 35.684 -15.069 -11.072 1.00 65.06 88 SER A N 1
ATOM 691 C CA . SER A 1 88 ? 35.618 -16.507 -10.821 1.00 65.06 88 SER A CA 1
ATOM 692 C C . SER A 1 88 ? 36.244 -17.300 -11.978 1.00 65.06 88 SER A C 1
ATOM 694 O O . SER A 1 88 ? 35.948 -17.020 -13.139 1.00 65.06 88 SER A O 1
ATOM 696 N N . PRO A 1 89 ? 37.056 -18.342 -11.711 1.00 57.59 89 PRO A N 1
ATOM 697 C CA . PRO A 1 89 ? 37.622 -19.210 -12.750 1.00 57.59 89 PRO A CA 1
ATOM 698 C C . PRO A 1 89 ? 36.572 -20.098 -13.456 1.00 57.59 89 PRO A C 1
ATOM 700 O O . PRO A 1 89 ? 36.911 -20.830 -14.380 1.00 57.59 89 PRO A O 1
ATOM 703 N N . ILE A 1 90 ? 35.291 -20.014 -13.065 1.00 55.50 90 ILE A N 1
ATOM 704 C CA . ILE A 1 90 ? 34.137 -20.771 -13.602 1.00 55.50 90 ILE A CA 1
ATOM 705 C C . ILE A 1 90 ? 33.575 -20.114 -14.893 1.00 55.50 90 ILE A C 1
ATOM 707 O O . ILE A 1 90 ? 32.417 -20.282 -15.262 1.00 55.50 90 ILE A O 1
ATOM 711 N N . SER A 1 91 ? 34.394 -19.352 -15.621 1.00 54.69 91 SER A N 1
ATOM 712 C CA . SER A 1 91 ? 34.003 -18.628 -16.847 1.00 54.69 91 SER A CA 1
ATOM 713 C C . SER A 1 91 ? 33.681 -19.547 -18.049 1.00 54.69 91 SER A C 1
ATOM 715 O O . SER A 1 91 ? 33.223 -19.088 -19.090 1.00 54.69 91 SER A O 1
ATOM 717 N N . SER A 1 92 ? 33.893 -20.863 -17.935 1.00 56.81 92 SER A N 1
ATOM 718 C CA . SER A 1 92 ? 33.790 -21.802 -19.064 1.00 56.81 92 SER A CA 1
ATOM 719 C C . SER A 1 92 ? 32.438 -22.510 -19.231 1.00 56.81 92 SER A C 1
ATOM 721 O O . SER A 1 92 ? 32.237 -23.153 -20.258 1.00 56.81 92 SER A O 1
ATOM 723 N N . ALA A 1 93 ? 31.510 -22.423 -18.267 1.00 60.66 93 ALA A N 1
ATOM 724 C CA . ALA A 1 93 ? 30.277 -23.229 -18.288 1.00 60.66 93 ALA A CA 1
ATOM 725 C C . ALA A 1 93 ? 29.013 -22.477 -18.752 1.00 60.66 93 ALA A C 1
ATOM 727 O O . ALA A 1 93 ? 28.052 -23.113 -19.181 1.00 60.66 93 ALA A O 1
ATOM 728 N N . ILE A 1 94 ? 28.991 -21.141 -18.680 1.00 63.38 94 ILE A N 1
ATOM 729 C CA . ILE A 1 94 ? 27.858 -20.311 -19.118 1.00 63.38 94 ILE A CA 1
ATOM 730 C C . ILE A 1 94 ? 28.415 -19.144 -19.936 1.00 63.38 94 ILE A C 1
ATOM 732 O O . ILE A 1 94 ? 29.234 -18.395 -19.401 1.00 63.38 94 ILE A O 1
ATOM 736 N N . PRO A 1 95 ? 27.980 -18.943 -21.196 1.00 73.69 95 PRO A N 1
ATOM 737 C CA . PRO A 1 95 ? 28.391 -17.780 -21.970 1.00 73.69 95 PRO A CA 1
ATOM 738 C C . PRO A 1 95 ? 27.962 -16.503 -21.245 1.00 73.69 95 PRO A C 1
ATOM 740 O O . PRO A 1 95 ? 26.769 -16.258 -21.055 1.00 73.69 95 PRO A O 1
ATOM 743 N N . PHE A 1 96 ? 28.941 -15.703 -20.821 1.00 72.19 96 PHE A N 1
ATOM 744 C CA . PHE A 1 96 ? 28.736 -14.450 -20.087 1.00 72.19 96 PHE A CA 1
ATOM 745 C C . PHE A 1 96 ? 27.732 -13.523 -20.792 1.00 72.19 96 PHE A C 1
ATOM 747 O O . PHE A 1 96 ? 26.881 -12.924 -20.141 1.00 72.19 96 PHE A O 1
ATOM 754 N N . GLU A 1 97 ? 27.773 -13.494 -22.124 1.00 77.88 97 GLU A N 1
ATOM 755 C CA . GLU A 1 97 ? 26.866 -12.732 -22.990 1.00 77.88 97 GLU A CA 1
ATOM 756 C C . GLU A 1 97 ? 25.397 -13.147 -22.822 1.00 77.88 97 GLU A C 1
ATOM 758 O O . GLU A 1 97 ? 24.523 -12.291 -22.739 1.00 77.88 97 GLU A O 1
ATOM 763 N N . ILE A 1 98 ? 25.110 -14.448 -22.688 1.00 81.38 98 ILE A N 1
ATOM 764 C CA . ILE A 1 98 ? 23.737 -14.955 -22.518 1.00 81.38 98 ILE A CA 1
ATOM 765 C C . ILE A 1 98 ? 23.185 -14.574 -21.139 1.00 81.38 98 ILE A C 1
ATOM 767 O O . ILE A 1 98 ? 22.002 -14.247 -21.008 1.00 81.38 98 ILE A O 1
ATOM 771 N N . LEU A 1 99 ? 24.030 -14.610 -20.104 1.00 81.00 99 LEU A N 1
ATOM 772 C CA . LEU A 1 99 ? 23.643 -14.205 -18.754 1.00 81.00 99 LEU A CA 1
ATOM 773 C C . LEU A 1 99 ? 23.402 -12.692 -18.673 1.00 81.00 99 LEU A C 1
ATOM 775 O O . LEU A 1 99 ? 22.396 -12.279 -18.098 1.00 81.00 99 LEU A O 1
ATOM 779 N N . ASP A 1 100 ? 24.289 -11.879 -19.252 1.00 83.19 100 ASP A N 1
ATOM 780 C CA . ASP A 1 100 ? 24.133 -10.420 -19.280 1.00 83.19 100 ASP A CA 1
ATOM 781 C C . ASP A 1 100 ? 22.872 -10.013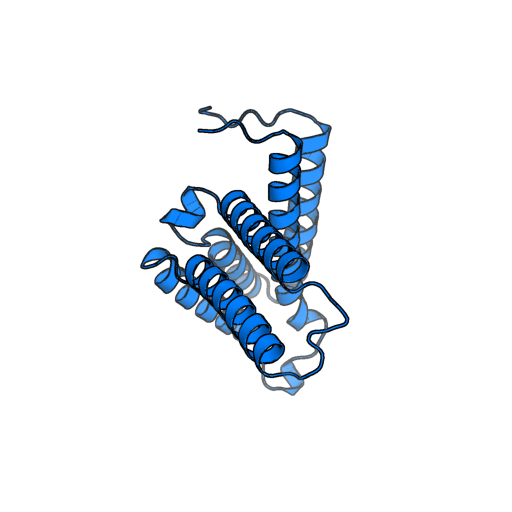 -20.053 1.00 83.19 100 ASP A C 1
ATOM 783 O O . ASP A 1 100 ? 22.032 -9.285 -19.521 1.00 83.19 100 ASP A O 1
ATOM 787 N N . ASP A 1 101 ? 22.644 -10.591 -21.237 1.00 86.50 101 ASP A N 1
ATOM 788 C CA . ASP A 1 101 ? 21.413 -10.377 -22.005 1.00 86.50 101 ASP A CA 1
ATOM 789 C C . ASP A 1 101 ? 20.161 -10.789 -21.218 1.00 86.50 101 ASP A C 1
ATOM 791 O O . ASP A 1 101 ? 19.143 -10.087 -21.237 1.00 86.50 101 ASP A O 1
ATOM 795 N N . GLY A 1 102 ? 20.219 -11.913 -20.498 1.00 86.12 102 GLY A N 1
ATOM 796 C CA . GLY A 1 102 ? 19.142 -12.371 -19.622 1.00 86.12 102 GLY A CA 1
ATOM 797 C C . GLY A 1 102 ? 18.844 -11.383 -18.491 1.00 86.12 102 GLY A C 1
ATOM 798 O O . GLY A 1 102 ? 17.680 -11.046 -18.253 1.00 86.12 102 GLY A O 1
ATOM 799 N N . LEU A 1 103 ? 19.882 -10.867 -17.829 1.00 85.44 103 LEU A N 1
ATOM 800 C CA . LEU A 1 103 ? 19.754 -9.884 -16.751 1.00 85.44 103 LEU A CA 1
ATOM 801 C C . LEU A 1 103 ? 19.254 -8.527 -17.263 1.00 85.44 103 LEU A C 1
ATOM 803 O O . LEU A 1 103 ? 18.414 -7.906 -16.614 1.00 85.44 103 LEU A O 1
ATOM 807 N N . ILE A 1 104 ? 19.696 -8.086 -18.444 1.00 88.00 104 ILE A N 1
ATOM 808 C CA . ILE A 1 104 ? 19.199 -6.868 -19.100 1.00 88.00 104 ILE A CA 1
ATOM 809 C C . ILE A 1 104 ? 17.713 -7.011 -19.441 1.00 88.00 104 ILE A C 1
ATOM 811 O O . ILE A 1 104 ? 16.932 -6.082 -19.221 1.00 88.00 104 ILE A O 1
ATOM 815 N N . ARG A 1 105 ? 17.292 -8.169 -19.962 1.00 87.75 105 ARG A N 1
ATOM 816 C CA . ARG A 1 105 ? 15.873 -8.441 -20.240 1.00 87.75 105 ARG A CA 1
ATOM 817 C C . ARG A 1 105 ? 15.040 -8.457 -18.962 1.00 87.75 105 ARG A C 1
ATOM 819 O O . ARG A 1 105 ? 13.941 -7.904 -18.967 1.00 87.75 105 ARG A O 1
ATOM 826 N N . LEU A 1 106 ? 15.554 -9.043 -17.880 1.00 84.62 106 LEU A N 1
ATOM 827 C CA . LEU A 1 106 ? 14.897 -9.029 -16.573 1.00 84.62 106 LEU A CA 1
ATOM 828 C C . LEU A 1 106 ? 14.735 -7.595 -16.056 1.00 84.62 106 LEU A C 1
ATOM 830 O O . LEU A 1 106 ? 13.629 -7.209 -15.696 1.00 84.62 106 LEU A O 1
ATOM 834 N N . GLU A 1 107 ? 15.800 -6.794 -16.075 1.00 85.81 107 GLU A N 1
ATOM 835 C CA . GLU A 1 107 ? 15.766 -5.392 -15.644 1.00 85.81 107 GLU A CA 1
ATOM 836 C C . GLU A 1 107 ? 14.755 -4.571 -16.444 1.00 85.81 107 GLU A C 1
ATOM 838 O O . GLU A 1 107 ? 13.941 -3.862 -15.854 1.00 85.81 107 GLU A O 1
ATOM 843 N N . ARG A 1 108 ? 14.748 -4.712 -17.778 1.00 85.62 108 ARG A N 1
ATOM 844 C CA . ARG A 1 108 ? 13.751 -4.062 -18.645 1.00 85.62 108 ARG A CA 1
ATOM 845 C C . ARG A 1 108 ? 12.336 -4.507 -18.301 1.00 85.62 108 ARG A C 1
ATOM 847 O O . ARG A 1 108 ? 11.472 -3.665 -18.116 1.00 85.62 108 ARG A O 1
ATOM 854 N N . THR A 1 109 ? 12.121 -5.808 -18.120 1.00 83.62 109 THR A N 1
ATOM 855 C CA . THR A 1 109 ? 10.804 -6.346 -17.750 1.00 83.62 109 THR A CA 1
ATOM 856 C C . THR A 1 109 ? 10.335 -5.789 -16.409 1.00 83.62 109 THR A C 1
ATOM 858 O O . THR A 1 109 ? 9.181 -5.396 -16.279 1.00 83.62 109 THR A O 1
ATOM 861 N N . VAL A 1 110 ? 11.214 -5.721 -15.405 1.00 79.88 110 VAL A N 1
ATOM 862 C CA . VAL A 1 110 ? 10.867 -5.154 -14.097 1.00 79.88 110 VAL A CA 1
ATOM 863 C C . VAL A 1 110 ? 10.586 -3.659 -14.207 1.00 79.88 110 VAL A C 1
ATOM 865 O O . VAL A 1 110 ? 9.626 -3.188 -13.604 1.00 79.88 110 VAL A O 1
ATOM 868 N N . LYS A 1 111 ? 11.364 -2.922 -15.006 1.00 82.06 111 LYS A N 1
ATOM 869 C CA . LYS A 1 111 ? 11.124 -1.502 -15.270 1.00 82.06 111 LYS A CA 1
ATOM 870 C C . LYS A 1 111 ? 9.766 -1.268 -15.930 1.00 82.06 111 LYS A C 1
ATOM 872 O O . LYS A 1 111 ? 8.994 -0.454 -15.433 1.00 82.06 111 LYS A O 1
ATOM 877 N N . ASP A 1 112 ? 9.453 -2.017 -16.980 1.00 80.12 112 ASP A N 1
ATOM 878 C CA . ASP A 1 112 ? 8.187 -1.905 -17.705 1.00 80.12 112 ASP A CA 1
ATOM 879 C C . ASP A 1 112 ? 7.002 -2.295 -16.807 1.00 80.12 112 ASP A C 1
ATOM 881 O O . ASP A 1 112 ? 5.968 -1.626 -16.797 1.00 80.12 112 ASP A O 1
ATOM 885 N N . LEU A 1 113 ? 7.162 -3.335 -15.978 1.00 72.19 113 LEU A N 1
ATOM 886 C CA . LEU A 1 113 ? 6.166 -3.711 -14.974 1.00 72.19 113 LEU A CA 1
ATOM 887 C C . LEU A 1 113 ? 5.946 -2.586 -13.962 1.00 72.19 113 LEU A C 1
ATOM 889 O O . LEU A 1 113 ? 4.800 -2.236 -13.691 1.00 72.19 113 LEU A O 1
ATOM 893 N N . LEU A 1 114 ? 7.015 -1.999 -13.434 1.00 72.38 114 LEU A N 1
ATOM 894 C CA . LEU A 1 114 ? 6.946 -0.933 -12.441 1.00 72.38 114 LEU A CA 1
ATOM 895 C C . LEU A 1 114 ? 6.267 0.322 -13.011 1.00 72.38 114 LEU A C 1
ATOM 897 O O . LEU A 1 114 ? 5.357 0.862 -12.383 1.00 72.38 114 LEU A O 1
ATOM 901 N N . GLU A 1 115 ? 6.631 0.718 -14.233 1.00 73.50 115 GLU A N 1
ATOM 902 C CA . GLU A 1 115 ? 5.992 1.823 -14.955 1.00 73.50 115 GLU A CA 1
ATOM 903 C C . GLU A 1 115 ? 4.517 1.537 -15.279 1.00 73.50 115 GLU A C 1
ATOM 905 O O . GLU A 1 115 ? 3.699 2.451 -15.239 1.00 73.50 115 GLU A O 1
ATOM 910 N N . SER A 1 116 ? 4.149 0.280 -15.554 1.00 68.88 116 SER A N 1
ATOM 911 C CA . SER A 1 116 ? 2.753 -0.103 -15.817 1.00 68.88 116 SER A CA 1
ATOM 912 C C . SER A 1 116 ? 1.879 -0.141 -14.554 1.00 68.88 116 SER A C 1
ATOM 914 O O . SER A 1 116 ? 0.666 0.087 -14.614 1.00 68.88 116 SER A O 1
ATOM 916 N N . VAL A 1 117 ? 2.475 -0.442 -13.397 1.00 68.50 117 VAL A N 1
ATOM 917 C CA . VAL A 1 117 ? 1.774 -0.523 -12.108 1.00 68.50 117 VAL A CA 1
ATOM 918 C C . VAL A 1 117 ? 1.568 0.860 -11.512 1.00 68.50 117 VAL A C 1
ATOM 920 O O . VAL A 1 117 ? 0.495 1.135 -10.974 1.00 68.50 117 VAL A O 1
ATOM 923 N N . GLU A 1 118 ? 2.557 1.742 -11.601 1.00 67.12 118 GLU A N 1
ATOM 924 C CA . GLU A 1 118 ? 2.469 3.076 -11.019 1.00 67.12 118 GLU A CA 1
ATOM 925 C C . GLU A 1 118 ? 1.504 3.948 -11.844 1.00 67.12 118 GLU A C 1
ATOM 927 O O . GLU A 1 118 ? 1.787 4.307 -12.984 1.00 67.12 118 GLU A O 1
ATOM 932 N N . ARG A 1 119 ? 0.320 4.281 -11.300 1.00 66.50 119 ARG A N 1
ATOM 933 C CA . ARG A 1 119 ? -0.616 5.174 -12.017 1.00 66.50 119 ARG A CA 1
ATOM 934 C C . ARG A 1 119 ? -0.029 6.576 -12.109 1.00 66.50 119 ARG A C 1
ATOM 936 O O . ARG A 1 119 ? 0.628 7.030 -11.180 1.00 66.50 119 ARG A O 1
ATOM 943 N N . ASP A 1 120 ? -0.370 7.311 -13.167 1.00 61.44 120 ASP A N 1
ATOM 944 C CA . ASP A 1 120 ? 0.119 8.682 -13.384 1.00 61.44 120 ASP A CA 1
ATOM 945 C C . ASP A 1 120 ? -0.122 9.623 -12.190 1.00 61.44 120 ASP A C 1
ATOM 947 O O . ASP A 1 120 ? 0.687 10.515 -11.933 1.00 61.44 120 ASP A O 1
ATOM 951 N N . TYR A 1 121 ? -1.204 9.414 -11.429 1.00 58.22 121 TYR A N 1
ATOM 952 C CA . TYR A 1 121 ? -1.454 10.166 -10.197 1.00 58.22 121 TYR A CA 1
ATOM 953 C C . TYR A 1 121 ? -0.675 9.628 -8.986 1.00 58.22 121 TYR A C 1
ATOM 955 O O . TYR A 1 121 ? -0.290 10.424 -8.141 1.00 58.22 121 TYR A O 1
ATOM 963 N N . GLU A 1 122 ? -0.394 8.325 -8.891 1.00 66.50 122 GLU A N 1
ATOM 964 C CA . GLU A 1 122 ? 0.431 7.740 -7.813 1.00 66.50 122 GLU A CA 1
ATOM 965 C C . GLU A 1 122 ? 1.898 8.149 -7.985 1.00 66.50 122 GLU A C 1
ATOM 967 O O . GLU A 1 122 ? 2.581 8.472 -7.017 1.00 66.50 122 GLU A O 1
ATOM 972 N N . ARG A 1 123 ? 2.339 8.265 -9.241 1.00 63.53 123 ARG A N 1
ATOM 973 C CA . ARG A 1 123 ? 3.668 8.745 -9.628 1.00 63.53 123 ARG A CA 1
ATOM 974 C C . ARG A 1 123 ? 3.910 10.215 -9.268 1.00 63.53 123 ARG A C 1
ATOM 976 O O . ARG A 1 123 ? 5.048 10.616 -9.046 1.00 63.53 123 ARG A O 1
ATOM 983 N N . ARG A 1 124 ? 2.850 11.034 -9.242 1.00 58.19 124 ARG A N 1
ATOM 984 C CA . ARG A 1 124 ? 2.911 12.485 -8.956 1.00 58.19 124 ARG A CA 1
ATOM 985 C C . ARG A 1 124 ? 2.485 12.849 -7.534 1.00 58.19 124 ARG A C 1
ATOM 987 O O . ARG A 1 124 ? 2.946 13.851 -7.004 1.00 58.19 124 ARG A O 1
ATOM 994 N N . GLY A 1 125 ? 1.585 12.067 -6.946 1.00 59.38 125 GLY A N 1
ATOM 995 C CA . GLY A 1 125 ? 0.944 12.334 -5.659 1.00 59.38 125 GLY A CA 1
ATOM 996 C C . GLY A 1 125 ? 1.239 11.293 -4.582 1.00 59.38 125 GLY A C 1
ATOM 997 O O . GLY A 1 125 ? 0.637 11.365 -3.520 1.00 59.38 125 GLY A O 1
ATOM 998 N N . GLY A 1 126 ? 2.133 10.333 -4.832 1.00 67.06 126 GLY A N 1
ATOM 999 C CA . GLY A 1 126 ? 2.462 9.251 -3.903 1.00 67.06 126 GLY A CA 1
ATOM 1000 C C . GLY A 1 126 ? 1.366 8.184 -3.778 1.00 67.06 126 GLY A C 1
ATOM 1001 O O . GLY A 1 126 ? 0.299 8.263 -4.392 1.00 67.06 126 GLY A O 1
ATOM 1002 N N . TYR A 1 127 ? 1.610 7.162 -2.953 1.00 76.81 127 TYR A N 1
ATOM 1003 C CA . TYR A 1 127 ? 0.682 6.050 -2.718 1.00 76.81 127 TYR A CA 1
ATOM 1004 C C . TYR A 1 127 ? -0.491 6.437 -1.791 1.00 76.81 127 TYR A C 1
ATOM 1006 O O . TYR A 1 127 ? -0.690 5.848 -0.726 1.00 76.81 127 TYR A O 1
ATOM 1014 N N . LEU A 1 128 ? -1.302 7.417 -2.209 1.00 79.88 128 LEU A N 1
ATOM 1015 C CA . LEU A 1 128 ? -2.464 7.933 -1.468 1.00 79.88 128 LEU A CA 1
ATOM 1016 C C . LEU A 1 128 ? -3.443 6.826 -1.042 1.00 79.88 128 LEU A C 1
ATOM 1018 O O . LEU A 1 128 ? -4.016 6.892 0.043 1.00 79.88 128 LEU A O 1
ATOM 1022 N N . GLY A 1 129 ? -3.613 5.792 -1.872 1.00 81.00 129 GLY A N 1
ATOM 1023 C CA . GLY A 1 129 ? -4.482 4.655 -1.561 1.00 81.00 129 GLY A CA 1
ATOM 1024 C C . GLY A 1 129 ? -4.048 3.889 -0.307 1.00 81.00 129 GLY A C 1
ATOM 1025 O O . GLY A 1 129 ? -4.894 3.535 0.509 1.00 81.00 129 GLY A O 1
ATOM 1026 N N . ILE A 1 130 ? -2.738 3.701 -0.105 1.00 85.44 130 ILE A N 1
ATOM 1027 C CA . ILE A 1 130 ? -2.200 3.015 1.082 1.00 85.44 130 ILE A CA 1
ATOM 1028 C C . ILE A 1 130 ? -2.453 3.867 2.330 1.00 85.44 130 ILE A C 1
ATOM 1030 O O . ILE A 1 130 ? -2.899 3.350 3.353 1.00 85.44 130 ILE A O 1
ATOM 1034 N N . LEU A 1 131 ? -2.231 5.182 2.229 1.00 89.31 131 LEU A N 1
ATOM 1035 C CA . LEU A 1 131 ? -2.488 6.123 3.320 1.00 89.31 131 LEU A CA 1
ATOM 1036 C C . LEU A 1 131 ? -3.961 6.125 3.735 1.00 89.31 131 LEU A C 1
ATOM 1038 O O . LEU A 1 131 ? -4.266 5.986 4.918 1.00 89.31 131 LEU A O 1
ATOM 1042 N N . MET A 1 132 ? -4.869 6.256 2.767 1.00 89.44 132 MET A N 1
ATOM 1043 C CA . MET A 1 132 ? -6.308 6.286 3.036 1.00 89.44 132 MET A CA 1
ATOM 1044 C C . MET A 1 132 ? -6.820 4.945 3.564 1.00 89.44 132 MET A C 1
ATOM 1046 O O . MET A 1 132 ? -7.673 4.933 4.448 1.00 89.44 132 MET A O 1
ATOM 1050 N N . GLY A 1 133 ? -6.263 3.824 3.095 1.00 89.69 133 GLY A N 1
ATOM 1051 C CA . GLY A 1 133 ? -6.551 2.501 3.646 1.00 89.69 133 GLY A CA 1
ATOM 1052 C C . GLY A 1 133 ? -6.156 2.387 5.122 1.00 89.69 133 GLY A C 1
ATOM 1053 O O . GLY A 1 133 ? -6.982 2.006 5.950 1.00 89.69 133 GLY A O 1
ATOM 1054 N N . ALA A 1 134 ? -4.926 2.780 5.470 1.00 92.88 134 ALA A N 1
ATOM 1055 C CA . ALA A 1 134 ? -4.445 2.753 6.853 1.00 92.88 134 ALA A CA 1
ATOM 1056 C C . ALA A 1 134 ? -5.258 3.686 7.771 1.00 92.88 134 ALA A C 1
ATOM 1058 O O . ALA A 1 134 ? -5.713 3.262 8.834 1.00 92.88 134 ALA A O 1
ATOM 1059 N N . LEU A 1 135 ? -5.516 4.923 7.327 1.00 94.25 135 LEU A N 1
ATOM 1060 C CA . LEU A 1 135 ? -6.343 5.887 8.058 1.00 94.25 135 LEU A CA 1
ATOM 1061 C C . LEU A 1 135 ? -7.775 5.384 8.263 1.00 94.25 135 LEU A C 1
ATOM 1063 O O . LEU A 1 135 ? -8.300 5.482 9.368 1.00 94.25 135 LEU A O 1
ATOM 1067 N N . GLY A 1 136 ? -8.404 4.826 7.226 1.00 93.44 136 GLY A N 1
ATOM 1068 C CA . GLY A 1 136 ? -9.766 4.298 7.310 1.00 93.44 136 GLY A CA 1
ATOM 1069 C C . GLY A 1 136 ? -9.894 3.156 8.320 1.00 93.44 136 GLY A C 1
ATOM 1070 O O . GLY A 1 136 ? -10.868 3.106 9.077 1.00 93.44 136 GLY A O 1
ATOM 1071 N N . VAL A 1 137 ? -8.886 2.279 8.388 1.00 94.69 137 VAL A N 1
ATOM 1072 C CA . VAL A 1 137 ? -8.823 1.204 9.388 1.00 94.69 137 VAL A CA 1
ATOM 1073 C C . VAL A 1 137 ? -8.585 1.757 10.789 1.00 94.69 137 VAL A C 1
ATOM 1075 O O . VAL A 1 137 ? -9.289 1.356 11.711 1.00 94.69 137 VAL A O 1
ATOM 1078 N N . LEU A 1 138 ? -7.676 2.721 10.966 1.00 95.69 138 LEU A N 1
ATOM 1079 C CA . LEU A 1 138 ? -7.465 3.359 12.268 1.00 95.69 138 LEU A CA 1
ATOM 1080 C C . LEU A 1 138 ? -8.744 4.040 12.775 1.00 95.69 138 LEU A C 1
ATOM 1082 O O . LEU A 1 138 ? -9.153 3.808 13.909 1.00 95.69 138 LEU A O 1
ATOM 1086 N N . ILE A 1 139 ? -9.407 4.832 11.930 1.00 95.62 139 ILE A N 1
ATOM 1087 C CA . ILE A 1 139 ? -10.670 5.498 12.274 1.00 95.62 139 ILE A CA 1
ATOM 1088 C C . ILE A 1 139 ? -11.734 4.456 12.632 1.00 95.62 139 ILE A C 1
ATOM 1090 O O . ILE A 1 139 ? -12.400 4.582 13.656 1.00 95.62 139 ILE A O 1
ATOM 1094 N N . SER A 1 140 ? -11.861 3.389 11.843 1.00 95.06 140 SER A N 1
ATOM 1095 C CA . SER A 1 140 ? -12.819 2.319 12.135 1.00 95.06 140 SER A CA 1
ATOM 1096 C C . SER A 1 140 ? -12.506 1.593 13.445 1.00 95.06 140 SER A C 1
ATOM 1098 O O . SER A 1 140 ? -13.434 1.311 14.198 1.00 95.06 140 SER A O 1
ATOM 1100 N N . GLN A 1 141 ? -11.233 1.337 13.770 1.00 95.44 141 GLN A N 1
ATOM 1101 C CA . GLN A 1 141 ? -10.835 0.777 15.068 1.00 95.44 141 GLN A CA 1
ATOM 1102 C C . GLN A 1 141 ? -11.212 1.722 16.215 1.00 95.44 141 GLN A C 1
ATOM 1104 O O . GLN A 1 141 ? -11.675 1.262 17.255 1.00 95.44 141 GLN A O 1
ATOM 1109 N N . LEU A 1 142 ? -11.031 3.035 16.048 1.00 95.75 142 LEU A N 1
ATOM 1110 C CA . LEU A 1 142 ? -11.385 4.019 17.073 1.00 95.75 142 LEU A CA 1
ATOM 1111 C C . LEU A 1 142 ? -12.902 4.111 17.292 1.00 95.75 142 LEU A C 1
ATOM 1113 O O . LEU A 1 142 ? -13.339 4.275 18.427 1.00 95.75 142 LEU A O 1
ATOM 1117 N N . LEU A 1 143 ? -13.698 3.984 16.228 1.00 96.56 143 LEU A N 1
ATOM 1118 C CA . LEU A 1 143 ? -15.159 4.091 16.294 1.00 96.56 143 LEU A CA 1
ATOM 1119 C C . LEU A 1 143 ? -15.852 2.784 16.694 1.00 96.56 143 LEU A C 1
ATOM 1121 O O . LEU A 1 143 ? -16.864 2.808 17.387 1.00 96.56 143 LEU A O 1
ATOM 1125 N N . THR A 1 144 ? -15.339 1.646 16.227 1.00 94.88 144 THR A N 1
ATOM 1126 C CA . THR A 1 144 ? -16.021 0.342 16.315 1.00 94.88 144 THR A CA 1
ATOM 1127 C C . THR A 1 144 ? -15.228 -0.705 17.096 1.00 94.88 144 THR A C 1
ATOM 1129 O O . THR A 1 144 ? -15.700 -1.824 17.291 1.00 94.88 144 THR A O 1
ATOM 1132 N N . GLY A 1 145 ? -14.024 -0.376 17.570 1.00 91.56 145 GLY A N 1
ATOM 1133 C CA . GLY A 1 145 ? -13.158 -1.322 18.265 1.00 91.56 145 GLY A CA 1
ATOM 1134 C C . GLY A 1 145 ? -12.832 -2.531 17.389 1.00 91.56 145 GLY A C 1
ATOM 1135 O O . GLY A 1 145 ? -12.509 -2.401 16.211 1.00 91.56 145 GLY A O 1
ATOM 1136 N N . ASN A 1 146 ? -12.960 -3.729 17.961 1.00 88.88 146 ASN A N 1
ATOM 1137 C CA . ASN A 1 146 ? -12.586 -4.980 17.294 1.00 88.88 146 ASN A CA 1
ATOM 1138 C C . ASN A 1 146 ? -13.489 -5.361 16.106 1.00 88.88 146 ASN A C 1
ATOM 1140 O O . ASN A 1 146 ? -13.120 -6.244 15.335 1.00 88.88 146 ASN A O 1
ATOM 1144 N N . TYR A 1 147 ? -14.631 -4.691 15.908 1.00 93.00 147 TYR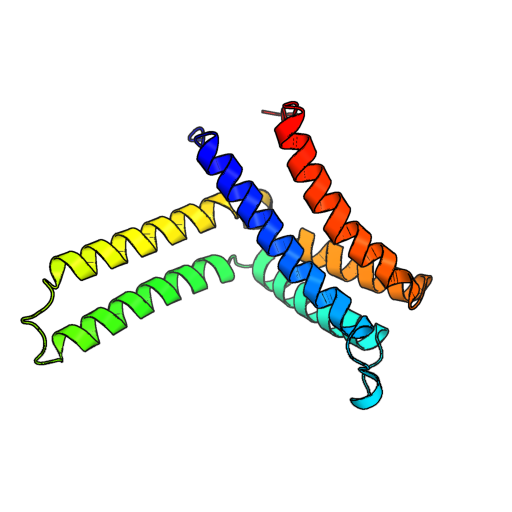 A N 1
ATOM 1145 C CA . TYR A 1 147 ? -15.477 -4.909 14.728 1.00 93.00 147 TYR A CA 1
ATOM 1146 C C . TYR A 1 147 ? -14.827 -4.412 13.424 1.00 93.00 147 TYR A C 1
ATOM 1148 O O . TYR A 1 147 ? -15.265 -4.806 12.342 1.00 93.00 147 TYR A O 1
ATOM 1156 N N . VAL A 1 148 ? -13.740 -3.631 13.492 1.00 94.44 148 VAL A N 1
ATOM 1157 C CA . VAL A 1 148 ? -12.984 -3.198 12.302 1.00 94.44 148 VAL A CA 1
ATOM 1158 C C . VAL A 1 148 ? -12.481 -4.365 11.447 1.00 94.44 148 VAL A C 1
ATOM 1160 O O . VAL A 1 148 ? -12.306 -4.202 10.240 1.00 94.44 148 VAL A O 1
ATOM 1163 N N . VAL A 1 149 ? -12.307 -5.559 12.028 1.00 93.00 149 VAL A N 1
ATOM 1164 C CA . VAL A 1 149 ? -11.900 -6.765 11.293 1.00 93.00 149 VAL A CA 1
ATOM 1165 C C . VAL A 1 149 ? -12.834 -7.063 10.117 1.00 93.00 149 VAL A C 1
ATOM 1167 O O . VAL A 1 149 ? -12.368 -7.406 9.032 1.00 93.00 149 VAL A O 1
ATOM 1170 N N . TYR A 1 150 ? -14.142 -6.835 10.277 1.00 91.88 150 TYR A N 1
ATOM 1171 C CA . TYR A 1 150 ? -15.118 -7.015 9.202 1.00 91.88 150 TYR A CA 1
ATOM 1172 C C . TYR A 1 150 ? -14.929 -5.984 8.085 1.00 91.88 150 TYR A C 1
ATOM 1174 O O . TYR A 1 150 ? -15.060 -6.315 6.907 1.00 91.88 150 TYR A O 1
ATOM 1182 N N . GLY A 1 151 ? -14.553 -4.753 8.441 1.00 91.19 151 GLY A N 1
ATOM 1183 C CA . GLY A 1 151 ? -14.177 -3.714 7.484 1.00 91.19 151 GLY A CA 1
ATOM 1184 C C . GLY A 1 151 ? -12.917 -4.080 6.697 1.00 91.19 151 GLY A C 1
ATOM 1185 O O . GLY A 1 151 ? -12.896 -3.940 5.478 1.00 91.19 151 GLY A O 1
ATOM 1186 N N . ILE A 1 152 ? -11.896 -4.626 7.363 1.00 92.12 152 ILE A N 1
ATOM 1187 C CA . ILE A 1 152 ? -10.654 -5.074 6.711 1.00 92.12 152 ILE A CA 1
ATOM 1188 C C . ILE A 1 152 ? -10.934 -6.232 5.742 1.00 92.12 152 ILE A C 1
ATOM 1190 O O . ILE A 1 152 ? -10.490 -6.201 4.595 1.00 92.12 152 ILE A O 1
ATOM 1194 N N . ILE A 1 153 ? -11.724 -7.225 6.163 1.00 90.69 153 ILE A N 1
ATOM 1195 C CA . ILE A 1 153 ? -12.138 -8.338 5.294 1.00 90.69 153 ILE A CA 1
ATOM 1196 C C . ILE A 1 153 ? -12.933 -7.810 4.095 1.00 90.69 153 ILE A C 1
ATOM 1198 O O . ILE A 1 153 ? -12.695 -8.232 2.965 1.00 90.69 153 ILE A O 1
ATOM 1202 N N . SER A 1 154 ? -13.830 -6.846 4.318 1.00 88.88 154 SER A N 1
ATOM 1203 C CA . SER A 1 154 ? -14.582 -6.182 3.252 1.00 88.88 154 SER A CA 1
ATOM 1204 C C . SER A 1 154 ? -13.650 -5.513 2.234 1.00 88.88 154 SER A C 1
ATOM 1206 O O . SER A 1 154 ? -13.804 -5.735 1.035 1.00 88.88 154 SER A O 1
ATOM 1208 N N . ILE A 1 155 ? -12.620 -4.790 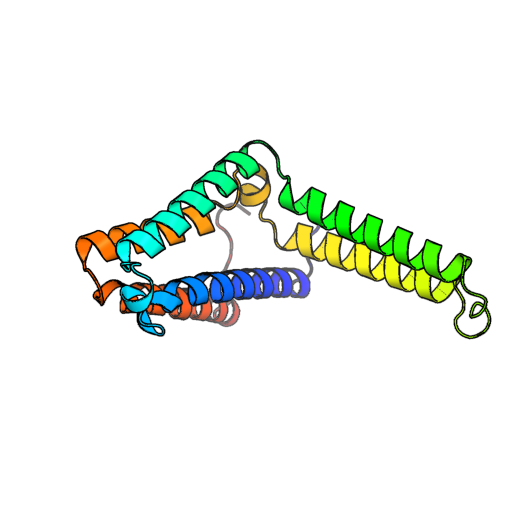2.687 1.00 86.94 155 ILE A N 1
ATOM 1209 C CA . ILE A 1 155 ? -11.614 -4.161 1.814 1.00 86.94 155 ILE A CA 1
ATOM 1210 C C . ILE A 1 155 ? -10.866 -5.199 0.966 1.00 86.94 155 ILE A C 1
ATOM 1212 O O . ILE A 1 155 ? -10.574 -4.930 -0.197 1.00 86.94 155 ILE A O 1
ATOM 1216 N N . ILE A 1 156 ? -10.572 -6.385 1.501 1.00 86.31 156 ILE A N 1
ATOM 1217 C CA . ILE A 1 156 ? -9.918 -7.459 0.739 1.00 86.31 156 ILE A CA 1
ATOM 1218 C C . ILE A 1 156 ? -10.879 -8.032 -0.307 1.00 86.31 156 ILE A C 1
ATOM 1220 O O . ILE A 1 156 ? -10.539 -8.148 -1.486 1.00 86.31 156 ILE A O 1
ATOM 1224 N N . VAL A 1 157 ? -12.088 -8.397 0.120 1.00 85.25 157 VAL A N 1
ATOM 1225 C CA . VAL A 1 157 ? -13.042 -9.144 -0.704 1.00 85.25 157 VAL A CA 1
ATOM 1226 C C . VAL A 1 157 ? -13.675 -8.252 -1.765 1.00 85.25 157 VAL A C 1
ATOM 1228 O O . VAL A 1 157 ? -13.591 -8.576 -2.949 1.00 85.25 157 VAL A O 1
ATOM 1231 N N . TYR A 1 158 ? -14.271 -7.119 -1.382 1.00 81.56 158 TYR A N 1
ATOM 1232 C CA . TYR A 1 158 ? -14.964 -6.239 -2.327 1.00 81.56 158 TYR A CA 1
ATOM 1233 C C . TYR A 1 158 ? -14.010 -5.636 -3.348 1.00 81.56 158 TYR A C 1
ATOM 1235 O O . TYR A 1 158 ? -14.367 -5.544 -4.521 1.00 81.56 158 TYR A O 1
ATOM 1243 N N . ASP A 1 159 ? -12.793 -5.268 -2.950 1.00 75.62 159 ASP A N 1
ATOM 1244 C CA . ASP A 1 159 ? -11.842 -4.657 -3.877 1.00 75.62 159 ASP A CA 1
ATOM 1245 C C . ASP A 1 159 ? -11.314 -5.663 -4.918 1.00 75.62 159 ASP A C 1
ATOM 1247 O O . ASP A 1 159 ? -11.111 -5.311 -6.088 1.00 75.62 159 ASP A O 1
ATOM 1251 N N . THR A 1 160 ? -11.169 -6.933 -4.521 1.00 74.31 160 THR A N 1
ATOM 1252 C CA . THR A 1 160 ? -10.793 -8.038 -5.417 1.00 74.31 160 THR A CA 1
ATOM 1253 C C . THR A 1 160 ? -11.963 -8.447 -6.316 1.00 74.31 160 THR A C 1
ATOM 1255 O O . THR A 1 160 ? -11.802 -8.580 -7.530 1.00 74.31 160 THR A O 1
ATOM 1258 N N . MET A 1 161 ? -13.167 -8.585 -5.751 1.00 75.94 161 MET A N 1
ATOM 1259 C CA . MET A 1 161 ? -14.382 -8.947 -6.490 1.00 75.94 161 MET A CA 1
ATOM 1260 C C . MET A 1 161 ? -14.797 -7.856 -7.482 1.00 75.94 161 MET A C 1
ATOM 1262 O O . MET A 1 161 ? -15.171 -8.172 -8.607 1.00 75.94 161 MET A O 1
ATOM 1266 N N . SER A 1 162 ? -14.678 -6.578 -7.113 1.00 71.31 162 SER A N 1
ATOM 1267 C CA . SER A 1 162 ? -14.957 -5.438 -7.997 1.00 71.31 162 SER A CA 1
ATOM 1268 C C . SER A 1 162 ? -14.019 -5.418 -9.207 1.00 71.31 162 SER A C 1
ATOM 1270 O O . SER A 1 162 ? -14.452 -5.160 -10.330 1.00 71.31 162 SER A O 1
ATOM 1272 N N . ALA A 1 163 ? -12.747 -5.783 -9.017 1.00 67.88 163 ALA A N 1
ATOM 1273 C CA . ALA A 1 163 ? -11.795 -5.901 -10.117 1.00 67.88 163 ALA A CA 1
ATOM 1274 C C . ALA A 1 163 ? -12.169 -7.036 -11.086 1.00 67.88 163 ALA A C 1
ATOM 1276 O O . ALA A 1 163 ? -12.196 -6.828 -12.298 1.00 67.88 163 ALA A O 1
ATOM 1277 N N . LEU A 1 164 ? -12.515 -8.214 -10.557 1.00 66.81 164 LEU A N 1
ATOM 1278 C CA . LEU A 1 164 ? -12.965 -9.355 -11.363 1.00 66.81 164 LEU A CA 1
ATOM 1279 C C . LEU A 1 164 ? -14.280 -9.050 -12.096 1.00 66.81 164 LEU A C 1
ATOM 1281 O O . LEU A 1 164 ? -14.403 -9.314 -13.292 1.00 66.81 164 LEU A O 1
ATOM 1285 N N . GLY A 1 165 ? -15.241 -8.435 -11.403 1.00 64.56 165 GLY A N 1
ATOM 1286 C CA . GLY A 1 165 ? -16.525 -8.020 -11.965 1.00 64.56 165 GLY A CA 1
ATOM 1287 C C . GLY A 1 165 ? -16.375 -6.960 -13.057 1.00 64.56 165 GLY A C 1
ATOM 1288 O O . GLY A 1 165 ? -17.016 -7.061 -14.100 1.00 64.56 165 GLY A O 1
ATOM 1289 N N . GLY A 1 166 ? -15.479 -5.986 -12.876 1.00 64.31 166 GLY A N 1
ATOM 1290 C CA . GLY A 1 166 ? -15.188 -4.964 -13.883 1.00 64.31 166 GLY A CA 1
ATOM 1291 C C . GLY A 1 166 ? -14.620 -5.539 -15.185 1.00 64.31 166 GLY A C 1
ATOM 1292 O O . GLY A 1 166 ? -14.962 -5.060 -16.268 1.00 64.31 166 GLY A O 1
ATOM 1293 N N . VAL A 1 167 ? -13.810 -6.600 -15.091 1.00 63.00 167 VAL A N 1
ATOM 1294 C CA . VAL A 1 167 ? -13.262 -7.320 -16.252 1.00 63.00 167 VAL A CA 1
ATOM 1295 C C . VAL A 1 167 ? -14.331 -8.182 -16.935 1.00 63.00 167 VAL A C 1
ATOM 1297 O O . VAL A 1 167 ? -14.426 -8.161 -18.160 1.00 63.00 167 VAL A O 1
ATOM 1300 N N . LEU A 1 168 ? -15.165 -8.891 -16.167 1.00 59.62 168 LEU A N 1
ATOM 1301 C CA . LEU A 1 168 ? -16.215 -9.775 -16.696 1.00 59.62 168 LEU A CA 1
ATOM 1302 C C . LEU A 1 168 ? -17.385 -9.015 -17.338 1.00 59.62 168 LEU A C 1
ATOM 1304 O O . LEU A 1 168 ? -17.929 -9.457 -18.345 1.00 59.62 168 LEU A O 1
ATOM 1308 N N . VAL A 1 169 ? -17.771 -7.866 -16.777 1.00 66.06 169 VAL A N 1
ATOM 1309 C CA . VAL A 1 169 ? -18.917 -7.069 -17.253 1.00 66.06 169 VAL A CA 1
ATOM 1310 C C . VAL A 1 169 ? -18.519 -6.105 -18.384 1.00 66.06 169 VAL A C 1
ATOM 1312 O O . VAL A 1 169 ? -19.380 -5.569 -19.081 1.00 66.06 169 VAL A O 1
ATOM 1315 N N . GLY A 1 170 ? -17.219 -5.899 -18.627 1.00 51.53 170 GLY A N 1
ATOM 1316 C CA . GLY A 1 170 ? -16.713 -5.243 -19.839 1.00 51.53 170 GLY A CA 1
ATOM 1317 C C . GLY A 1 170 ? -17.059 -3.755 -19.994 1.00 51.53 170 GLY A C 1
ATOM 1318 O O . GLY A 1 170 ? -16.978 -3.224 -21.101 1.00 51.53 170 GLY A O 1
ATOM 1319 N N . ARG A 1 171 ? -17.440 -3.052 -18.918 1.00 54.22 171 ARG A N 1
ATOM 1320 C CA . ARG A 1 171 ? -17.849 -1.631 -18.963 1.00 54.22 171 ARG A CA 1
ATOM 1321 C C . ARG A 1 171 ? -16.948 -0.695 -18.164 1.00 54.22 171 ARG A C 1
ATOM 1323 O O . ARG A 1 171 ? -17.435 0.172 -17.447 1.00 54.22 171 ARG A O 1
ATOM 1330 N N . VAL A 1 172 ? -15.634 -0.806 -18.322 1.00 50.81 172 VAL A N 1
ATOM 1331 C CA . VAL A 1 172 ? -14.727 0.259 -17.866 1.00 50.81 172 VAL A CA 1
ATOM 1332 C C . VAL A 1 172 ? -14.327 1.110 -19.070 1.00 50.81 172 VAL A C 1
ATOM 1334 O O . VAL A 1 172 ? -13.238 0.970 -19.617 1.00 50.81 172 VAL A O 1
ATOM 1337 N N . ARG A 1 173 ? -15.227 2.000 -19.509 1.00 48.84 173 ARG A N 1
ATOM 1338 C CA . ARG A 1 173 ? -14.778 3.260 -20.116 1.00 48.84 173 ARG A CA 1
ATOM 1339 C C . ARG A 1 173 ? -14.477 4.185 -18.948 1.00 48.84 173 ARG A C 1
ATOM 1341 O O . ARG A 1 173 ? -15.388 4.522 -18.196 1.00 48.84 173 ARG A O 1
ATOM 1348 N N . LEU A 1 174 ? -13.211 4.546 -18.769 1.00 43.28 174 LEU A N 1
ATOM 1349 C CA . LEU A 1 174 ? -12.867 5.647 -17.878 1.00 43.28 174 LEU A CA 1
ATOM 1350 C C . LEU A 1 174 ? -13.588 6.893 -18.418 1.00 43.28 174 LEU A C 1
ATOM 1352 O O . LEU A 1 174 ? -13.413 7.205 -19.600 1.00 43.28 174 LEU A O 1
ATOM 1356 N N . PRO A 1 175 ? -14.422 7.588 -17.625 1.00 32.91 175 PRO A N 1
ATOM 1357 C CA . PRO A 1 175 ? -14.888 8.900 -18.041 1.00 32.91 175 PRO A CA 1
ATOM 1358 C C . PRO A 1 175 ? -13.645 9.782 -18.233 1.00 32.91 175 PRO A C 1
ATOM 1360 O O . PRO A 1 175 ? -12.758 9.779 -17.381 1.00 32.91 175 PRO A O 1
ATOM 1363 N N . PHE A 1 176 ? -13.588 10.480 -19.372 1.00 40.75 176 PHE A N 1
ATOM 1364 C CA . PHE A 1 176 ? -12.462 11.299 -19.859 1.00 40.75 176 PHE A CA 1
ATOM 1365 C C . PHE A 1 176 ? -11.266 10.551 -20.489 1.00 40.75 176 PHE A C 1
ATOM 1367 O O . PHE A 1 176 ? -10.126 10.983 -20.327 1.00 40.75 176 PHE A O 1
ATOM 1374 N N . THR A 1 177 ? -11.512 9.466 -21.236 1.00 39.22 177 THR A N 1
ATOM 1375 C CA . THR A 1 177 ? -10.578 9.024 -22.302 1.00 39.22 177 THR A CA 1
ATOM 1376 C C . THR A 1 177 ? -11.013 9.588 -23.645 1.00 39.22 177 THR A C 1
ATOM 1378 O O . THR A 1 177 ? -12.247 9.635 -23.860 1.00 39.22 177 THR A O 1
#

Radius of gyration: 20.96 Å; chains: 1; bounding box: 56×38×51 Å